Protein AF-A0A6L9AAJ4-F1 (afdb_monomer_lite)

InterPro domains:
  IPR005624 Corrinoid adenosyltransferase PduO/GlcC-like [PF03928] (27-86)
  IPR038084 Corrinoid adenosyltransferase PduO/GlcC-like superfamily [G3DSA:3.30.450.150] (18-86)
  IPR038084 Corrinoid adenosyltransferase PduO/GlcC-like superfamily [SSF143744] (25-86)

Secondary structure (DSSP, 8-state):
--HHHHHHHHHHHHHHHHHS-----PPPHHHHHHHHHHHHHHHHHTT---EEEEE-TTS-EEEEEE-TT--TTHHHHHHHHHHHH-

Structure (mmCIF, N/CA/C/O backbone):
data_AF-A0A6L9AAJ4-F1
#
_entry.id   AF-A0A6L9AAJ4-F1
#
loop_
_atom_site.group_PDB
_atom_site.id
_atom_site.type_symbol
_atom_site.label_atom_id
_atom_site.label_alt_id
_atom_site.label_comp_id
_atom_site.label_asym_id
_atom_site.label_entity_id
_atom_site.label_seq_id
_atom_site.pdbx_PDB_ins_code
_atom_site.Cartn_x
_atom_site.Cartn_y
_atom_site.Cartn_z
_atom_site.occupancy
_atom_site.B_iso_or_equiv
_atom_site.auth_seq_id
_atom_site.auth_comp_id
_atom_site.auth_asym_id
_atom_site.auth_atom_id
_atom_site.pdbx_PDB_model_num
ATOM 1 N N . MET A 1 1 ? 40.378 14.051 -41.512 1.00 53.28 1 MET A N 1
ATOM 2 C CA . MET A 1 1 ? 39.705 13.326 -40.415 1.00 53.28 1 MET A CA 1
ATOM 3 C C . MET A 1 1 ? 38.786 12.311 -41.058 1.00 53.28 1 MET A C 1
ATOM 5 O O . MET A 1 1 ? 37.985 12.690 -41.903 1.00 53.28 1 MET A O 1
ATOM 9 N N . SER A 1 2 ? 39.078 11.030 -40.841 1.00 54.47 2 SER A N 1
ATOM 10 C CA . SER A 1 2 ? 38.612 9.921 -41.680 1.00 54.47 2 SER A CA 1
ATOM 11 C C . SER A 1 2 ? 37.168 9.557 -41.340 1.00 54.47 2 SER A C 1
ATOM 13 O O . SER A 1 2 ? 36.834 9.444 -40.166 1.00 54.47 2 SER A O 1
ATOM 15 N N . ALA A 1 3 ? 36.328 9.321 -42.354 1.00 61.09 3 ALA A N 1
ATOM 16 C CA . ALA A 1 3 ? 34.918 8.926 -42.216 1.00 61.09 3 ALA A CA 1
ATOM 17 C C . ALA A 1 3 ? 34.691 7.700 -41.301 1.00 61.09 3 ALA A C 1
ATOM 19 O O . ALA A 1 3 ? 33.588 7.478 -40.810 1.00 61.09 3 ALA A O 1
ATOM 20 N N . ASN A 1 4 ? 35.753 6.932 -41.051 1.00 67.06 4 ASN A N 1
ATOM 21 C CA . ASN A 1 4 ? 35.759 5.771 -40.174 1.00 67.06 4 ASN A CA 1
ATOM 22 C C . ASN A 1 4 ? 35.604 6.126 -38.680 1.00 67.06 4 ASN A C 1
ATOM 24 O O . ASN A 1 4 ? 34.971 5.374 -37.949 1.00 67.06 4 ASN A O 1
ATOM 28 N N . GLU A 1 5 ? 36.131 7.272 -38.229 1.00 69.06 5 GLU A N 1
ATOM 29 C CA . GLU A 1 5 ? 35.971 7.723 -36.832 1.00 69.06 5 GLU A CA 1
ATOM 30 C C . GLU A 1 5 ? 34.526 8.152 -36.562 1.00 69.06 5 GLU A C 1
ATOM 32 O O . GLU A 1 5 ? 33.915 7.692 -35.605 1.00 69.06 5 GLU A O 1
ATOM 37 N N . ALA A 1 6 ? 33.927 8.910 -37.487 1.00 70.81 6 ALA A N 1
ATOM 38 C CA . ALA A 1 6 ? 32.528 9.328 -37.388 1.00 70.81 6 ALA A CA 1
ATOM 39 C C . ALA A 1 6 ? 31.545 8.138 -37.386 1.00 70.81 6 ALA A C 1
ATOM 41 O O . ALA A 1 6 ? 30.496 8.195 -36.746 1.00 70.81 6 ALA A O 1
ATOM 42 N N . SER A 1 7 ? 31.878 7.050 -38.091 1.00 79.19 7 SER A N 1
ATOM 43 C CA . SER A 1 7 ? 31.075 5.821 -38.083 1.00 79.19 7 SER A CA 1
ATOM 44 C C . SER A 1 7 ? 31.185 5.065 -36.760 1.00 79.19 7 SER A C 1
ATOM 46 O O . SER A 1 7 ? 30.187 4.522 -36.290 1.00 79.19 7 SER A O 1
ATOM 48 N N . LEU A 1 8 ? 32.379 5.024 -36.162 1.00 82.12 8 LEU A N 1
ATOM 49 C CA . LEU A 1 8 ? 32.601 4.379 -34.871 1.00 82.12 8 LEU A CA 1
ATOM 50 C C . LEU A 1 8 ? 31.884 5.139 -33.752 1.00 82.12 8 LEU A C 1
ATOM 52 O O . LEU A 1 8 ? 31.170 4.522 -32.966 1.00 82.12 8 LEU A O 1
ATOM 56 N N . ASP A 1 9 ? 32.002 6.466 -33.730 1.00 85.38 9 ASP A N 1
ATOM 57 C CA . ASP A 1 9 ? 31.317 7.315 -32.753 1.00 85.38 9 ASP A CA 1
ATOM 58 C C . ASP A 1 9 ? 29.793 7.159 -32.843 1.00 85.38 9 ASP A C 1
ATOM 60 O O . ASP A 1 9 ? 29.114 7.060 -31.822 1.00 85.38 9 ASP A O 1
ATOM 64 N N . ASN A 1 10 ? 29.240 7.051 -34.056 1.00 85.56 10 ASN A N 1
ATOM 65 C CA . ASN A 1 10 ? 27.813 6.785 -34.243 1.00 85.56 10 ASN A CA 1
ATOM 66 C C . ASN A 1 10 ? 27.387 5.418 -33.694 1.00 85.56 10 ASN A C 1
ATOM 68 O O . ASN A 1 10 ? 26.349 5.333 -33.045 1.00 85.56 10 ASN A O 1
ATOM 72 N N . TRP A 1 11 ? 28.171 4.360 -33.914 1.00 84.88 11 TRP A N 1
ATOM 73 C CA . TRP A 1 11 ? 27.862 3.031 -33.373 1.00 84.88 11 TRP A CA 1
ATOM 74 C C . TRP A 1 11 ? 27.983 2.972 -31.852 1.00 84.88 11 TRP A C 1
ATOM 76 O O . TRP A 1 11 ? 27.164 2.327 -31.201 1.00 84.88 11 TRP A O 1
ATOM 86 N N . ILE A 1 12 ? 28.963 3.673 -31.277 1.00 85.00 12 ILE A N 1
ATOM 87 C CA . ILE A 1 12 ? 29.103 3.810 -29.825 1.00 85.00 12 ILE A CA 1
ATOM 88 C C . ILE A 1 12 ? 27.881 4.537 -29.253 1.00 85.00 12 ILE A C 1
ATOM 90 O O . ILE A 1 12 ? 27.281 4.059 -28.293 1.00 85.00 12 ILE A O 1
ATOM 94 N N . ASN A 1 13 ? 27.464 5.646 -29.864 1.00 85.12 13 ASN A N 1
ATOM 95 C CA . ASN A 1 13 ? 26.306 6.413 -29.405 1.00 85.12 13 ASN A CA 1
ATOM 96 C C . ASN A 1 13 ? 24.986 5.635 -29.543 1.00 85.12 13 ASN A C 1
ATOM 98 O O . ASN A 1 13 ? 24.162 5.686 -28.634 1.00 85.12 13 ASN A O 1
ATOM 102 N N . GLU A 1 14 ? 24.798 4.870 -30.620 1.00 83.81 14 GLU A N 1
ATOM 103 C CA . GLU A 1 14 ? 23.659 3.951 -30.790 1.00 83.81 14 GLU A CA 1
ATOM 104 C C . GLU A 1 14 ? 23.646 2.841 -29.728 1.00 83.81 14 GLU A C 1
ATOM 106 O O . GLU A 1 14 ? 22.610 2.564 -29.121 1.00 83.81 14 GLU A O 1
ATOM 111 N N . ALA A 1 15 ? 24.799 2.229 -29.444 1.00 81.25 15 ALA A N 1
ATOM 112 C CA . ALA A 1 15 ? 24.918 1.208 -28.405 1.00 81.25 15 ALA A CA 1
ATOM 113 C C . ALA A 1 15 ? 24.629 1.778 -27.004 1.00 81.25 15 ALA A C 1
ATOM 115 O O . ALA A 1 15 ? 23.962 1.139 -26.195 1.00 81.25 15 ALA A O 1
ATOM 116 N N . ILE A 1 16 ? 25.074 3.005 -26.720 1.00 78.31 16 ILE A N 1
ATOM 117 C CA . ILE A 1 16 ? 24.760 3.705 -25.468 1.00 78.31 16 ILE A CA 1
ATOM 118 C C . ILE A 1 16 ? 23.266 4.040 -25.392 1.00 78.31 16 ILE A C 1
ATOM 120 O O . ILE A 1 16 ? 22.653 3.823 -24.352 1.00 78.31 16 ILE A O 1
ATOM 124 N N . ALA A 1 17 ? 22.662 4.530 -26.477 1.00 74.19 17 ALA A N 1
ATOM 125 C CA . ALA A 1 17 ? 21.239 4.868 -26.516 1.00 74.19 17 ALA A CA 1
ATOM 126 C C . ALA A 1 17 ? 20.340 3.636 -26.332 1.00 74.19 17 ALA A C 1
ATOM 128 O O . ALA A 1 17 ? 19.314 3.717 -25.663 1.00 74.19 17 ALA A O 1
ATOM 129 N N . THR A 1 18 ? 20.747 2.488 -26.875 1.00 70.75 18 THR A N 1
ATOM 130 C CA . THR A 1 18 ? 20.036 1.208 -26.714 1.00 70.75 18 THR A CA 1
ATOM 131 C C . THR A 1 18 ? 20.259 0.557 -25.347 1.00 70.75 18 THR A C 1
ATOM 133 O O . THR A 1 18 ? 19.427 -0.241 -24.922 1.00 70.75 18 THR A O 1
ATOM 136 N N . GLN A 1 19 ? 21.343 0.898 -24.640 1.00 66.81 19 GLN A N 1
ATOM 137 C CA . GLN A 1 19 ? 21.616 0.429 -23.276 1.00 66.81 19 GLN A CA 1
ATOM 138 C C . GLN A 1 19 ? 21.250 1.423 -22.176 1.00 66.81 19 GLN A C 1
ATOM 140 O O . GLN A 1 19 ? 21.396 1.094 -20.994 1.00 66.81 19 GLN A O 1
ATOM 145 N N . LEU A 1 20 ? 20.771 2.622 -22.521 1.00 61.75 20 LEU A N 1
ATOM 146 C CA . LEU A 1 20 ? 20.269 3.542 -21.515 1.00 61.75 20 LEU A CA 1
ATOM 147 C C . LEU A 1 20 ? 19.101 2.841 -20.811 1.00 61.75 20 LEU A C 1
ATOM 149 O O . LEU A 1 20 ? 18.176 2.394 -21.496 1.00 61.75 20 LEU A O 1
ATOM 153 N N . PRO A 1 21 ? 19.131 2.701 -19.473 1.00 57.81 21 PRO A N 1
ATOM 154 C CA . PRO A 1 21 ? 18.011 2.122 -18.757 1.00 57.81 21 PRO A CA 1
ATOM 155 C C . PRO A 1 21 ? 16.765 2.888 -19.179 1.00 57.81 21 PRO A C 1
ATOM 157 O O . PRO A 1 21 ? 16.795 4.124 -19.170 1.00 57.81 21 PRO A O 1
ATOM 160 N N . GLU A 1 22 ? 15.695 2.180 -19.557 1.00 59.94 22 GLU A N 1
ATOM 161 C CA . GLU A 1 22 ? 14.381 2.811 -19.667 1.00 59.94 22 GLU A CA 1
ATOM 162 C C . GLU A 1 22 ? 14.231 3.716 -18.451 1.00 59.94 22 GLU A C 1
ATOM 164 O O . GLU A 1 22 ? 14.505 3.271 -17.331 1.00 59.94 22 GLU A O 1
ATOM 169 N N . LEU A 1 23 ? 13.916 4.993 -18.676 1.00 55.88 23 LEU A N 1
ATOM 170 C CA . LEU A 1 23 ? 13.779 5.967 -17.606 1.00 55.88 23 LEU A CA 1
ATOM 171 C C . LEU A 1 23 ? 12.619 5.498 -16.721 1.00 55.88 23 LEU A C 1
ATOM 173 O O . LEU A 1 23 ? 11.461 5.845 -16.947 1.00 55.88 23 LEU A O 1
ATOM 177 N N . ARG A 1 24 ? 12.917 4.626 -15.756 1.00 61.59 24 ARG A N 1
ATOM 178 C CA . ARG A 1 24 ? 11.937 4.071 -14.838 1.00 61.59 24 ARG A CA 1
ATOM 179 C C . ARG A 1 24 ? 11.534 5.231 -13.961 1.00 61.59 24 ARG A C 1
ATOM 181 O O . ARG A 1 24 ? 12.272 5.614 -13.057 1.00 61.59 24 ARG A O 1
ATOM 188 N N . MET A 1 25 ? 10.391 5.822 -14.287 1.00 66.69 25 MET A N 1
ATOM 189 C CA . MET A 1 25 ? 9.783 6.861 -13.478 1.00 66.69 25 MET A CA 1
ATOM 190 C C . MET A 1 25 ? 9.478 6.253 -12.110 1.00 66.69 25 MET A C 1
ATOM 192 O O . MET A 1 25 ? 8.490 5.547 -11.929 1.00 66.69 25 MET A O 1
ATOM 196 N N . SER A 1 26 ? 10.386 6.460 -11.161 1.00 74.38 26 SER A N 1
ATOM 197 C CA . SER A 1 26 ? 10.203 6.080 -9.769 1.00 74.38 26 SER A CA 1
ATOM 198 C C . SER A 1 26 ? 9.712 7.293 -9.002 1.00 74.38 26 SER A C 1
ATOM 200 O O . SER A 1 26 ? 10.301 8.368 -9.124 1.00 74.38 26 SER A O 1
ATOM 202 N N . LEU A 1 27 ? 8.685 7.112 -8.175 1.00 84.06 27 LEU A N 1
ATOM 203 C CA . LEU A 1 27 ? 8.295 8.138 -7.217 1.00 84.06 27 LEU A CA 1
ATOM 204 C C . LEU A 1 27 ? 9.475 8.424 -6.272 1.00 84.06 27 LEU A C 1
ATOM 206 O O . LEU A 1 27 ? 10.108 7.486 -5.768 1.00 84.06 27 LEU A O 1
ATOM 210 N N . SER A 1 28 ? 9.774 9.701 -6.029 1.00 90.56 28 SER A N 1
ATOM 211 C CA . SER A 1 28 ? 10.756 10.073 -5.010 1.00 90.56 28 SER A CA 1
ATOM 212 C C . SER A 1 28 ? 10.227 9.742 -3.606 1.00 90.56 28 SER A C 1
ATOM 214 O O . SER A 1 28 ? 9.035 9.472 -3.413 1.00 90.56 28 SER A O 1
ATOM 216 N N . LEU A 1 29 ? 11.108 9.738 -2.602 1.00 89.81 29 LEU A N 1
ATOM 217 C CA . LEU A 1 29 ? 10.676 9.552 -1.213 1.00 89.81 29 LEU A CA 1
ATOM 218 C C . LEU A 1 29 ? 9.780 10.714 -0.755 1.00 89.81 29 LEU A C 1
ATOM 220 O O . LEU A 1 29 ? 8.752 10.473 -0.133 1.00 89.81 29 LEU A O 1
ATOM 224 N N . GLU A 1 30 ? 10.125 11.944 -1.134 1.00 93.88 30 GLU A N 1
ATOM 225 C CA . GLU A 1 30 ? 9.366 13.159 -0.812 1.00 93.88 30 GLU A CA 1
ATOM 226 C C . GLU A 1 30 ? 7.953 13.114 -1.412 1.00 93.88 30 GLU A C 1
ATOM 228 O O . GLU A 1 30 ? 6.967 13.363 -0.715 1.00 93.88 30 GLU A O 1
ATOM 233 N N . ASP A 1 31 ? 7.829 12.692 -2.675 1.00 94.12 31 ASP A N 1
ATOM 234 C CA . ASP A 1 31 ? 6.527 12.487 -3.319 1.00 94.12 31 ASP A CA 1
ATOM 235 C C . ASP A 1 31 ? 5.725 11.371 -2.633 1.00 94.12 31 ASP A C 1
ATOM 237 O O . ASP A 1 31 ? 4.505 11.470 -2.486 1.00 94.12 31 ASP A O 1
ATOM 241 N N . SER A 1 32 ? 6.405 10.310 -2.181 1.00 93.94 32 SER A N 1
ATOM 242 C CA . SER A 1 32 ? 5.775 9.195 -1.461 1.00 93.94 32 SER A CA 1
ATOM 243 C C . SER A 1 32 ? 5.225 9.645 -0.106 1.00 93.94 32 SER A C 1
ATOM 245 O O . SER A 1 32 ? 4.113 9.267 0.268 1.00 93.94 32 SER A O 1
ATOM 247 N N . GLU A 1 33 ? 5.968 10.483 0.616 1.00 94.69 33 GLU A N 1
ATOM 248 C CA . GLU A 1 33 ? 5.540 11.087 1.878 1.00 94.69 33 GLU A CA 1
ATOM 249 C C . GLU A 1 33 ? 4.364 12.047 1.682 1.00 94.69 33 GLU A C 1
ATOM 251 O O . GLU A 1 33 ? 3.397 12.000 2.450 1.00 94.69 33 GLU A O 1
ATOM 256 N N . LEU A 1 34 ? 4.405 12.881 0.637 1.00 96.31 34 LEU A N 1
ATOM 257 C CA . LEU A 1 34 ? 3.307 13.784 0.297 1.00 96.31 34 LEU A CA 1
ATOM 258 C C . LEU A 1 34 ? 2.034 12.999 -0.037 1.00 96.31 34 LEU A C 1
ATOM 260 O O . LEU A 1 34 ? 0.966 13.302 0.500 1.00 96.31 34 LEU A O 1
ATOM 264 N N . LEU A 1 35 ? 2.145 11.950 -0.855 1.00 95.94 35 LEU A N 1
ATOM 265 C CA . LEU A 1 35 ? 1.034 11.052 -1.162 1.00 95.94 35 LEU A CA 1
ATOM 266 C C . LEU A 1 35 ? 0.482 10.397 0.110 1.00 95.94 35 LEU A C 1
ATOM 268 O O . LEU A 1 35 ? -0.729 10.393 0.330 1.00 95.94 35 LEU A O 1
ATOM 272 N N . ALA A 1 36 ? 1.354 9.887 0.979 1.00 95.44 36 ALA A N 1
ATOM 273 C CA . ALA A 1 36 ? 0.949 9.263 2.231 1.00 95.44 36 ALA A CA 1
ATOM 274 C C . ALA A 1 36 ? 0.212 10.236 3.163 1.00 95.44 36 ALA A C 1
ATOM 276 O O . ALA A 1 36 ? -0.773 9.856 3.805 1.00 95.44 36 ALA A O 1
ATOM 277 N N . LYS A 1 37 ? 0.656 11.496 3.220 1.00 97.12 37 LYS A N 1
ATOM 278 C CA . LYS A 1 37 ? -0.020 12.561 3.966 1.00 97.12 37 LYS A CA 1
ATOM 279 C C . LYS A 1 37 ? -1.427 12.813 3.420 1.00 97.12 37 LYS A C 1
ATOM 281 O O . LYS A 1 37 ? -2.375 12.778 4.199 1.00 97.12 37 LYS A O 1
ATOM 286 N N . LEU A 1 38 ? -1.573 12.982 2.105 1.00 98.06 38 LEU A N 1
ATOM 287 C CA . LEU A 1 38 ? -2.876 13.198 1.458 1.00 98.06 38 LEU A CA 1
ATOM 288 C C . LEU A 1 38 ? -3.835 12.024 1.694 1.00 98.06 38 LEU A C 1
ATOM 290 O O . LEU A 1 38 ? -5.001 12.216 2.036 1.00 98.06 38 LEU A O 1
ATOM 294 N N . VAL A 1 39 ? -3.335 10.792 1.574 1.00 97.62 39 VAL A N 1
ATOM 295 C CA . VAL A 1 39 ? -4.113 9.576 1.844 1.00 97.62 39 VAL A CA 1
ATOM 296 C C . VAL A 1 39 ? -4.581 9.533 3.301 1.00 97.62 39 VAL A C 1
ATOM 298 O O . VAL A 1 39 ? -5.735 9.195 3.563 1.00 97.62 39 VAL A O 1
ATOM 301 N N . ARG A 1 40 ? -3.722 9.911 4.256 1.00 97.56 40 ARG A N 1
ATOM 302 C CA . ARG A 1 40 ? -4.088 9.985 5.677 1.00 97.56 40 ARG A CA 1
ATOM 303 C C . ARG A 1 40 ? -5.176 11.026 5.931 1.00 97.56 40 ARG A C 1
ATOM 305 O O . ARG A 1 40 ? -6.140 10.717 6.624 1.00 97.56 40 ARG A O 1
ATOM 312 N N . GLU A 1 41 ? -5.048 12.222 5.366 1.00 98.19 41 GLU A N 1
ATOM 313 C CA . GLU A 1 41 ? -6.042 13.297 5.499 1.00 98.19 41 GLU A CA 1
ATOM 314 C C . GLU A 1 41 ? -7.408 12.877 4.924 1.00 98.19 41 GLU A C 1
ATOM 316 O O . GLU A 1 41 ? -8.458 13.102 5.538 1.00 98.19 41 GLU A O 1
ATOM 321 N N . MET A 1 42 ? -7.409 12.181 3.785 1.00 98.19 42 MET A N 1
ATOM 322 C CA . MET A 1 42 ? -8.632 11.644 3.183 1.00 98.19 42 MET A CA 1
ATOM 323 C C . MET A 1 42 ? -9.258 10.521 4.030 1.00 98.19 42 MET A C 1
ATOM 325 O O . MET A 1 42 ? -10.472 10.478 4.231 1.00 98.19 42 MET A O 1
ATOM 329 N N . ALA A 1 43 ? -8.446 9.613 4.568 1.00 97.56 43 ALA A N 1
ATOM 330 C CA . ALA A 1 43 ? -8.929 8.536 5.430 1.00 97.56 43 ALA A CA 1
ATOM 331 C C . ALA A 1 43 ? -9.540 9.079 6.734 1.00 97.56 43 ALA A C 1
ATOM 333 O O . ALA A 1 43 ? -10.616 8.646 7.151 1.00 97.56 43 ALA A O 1
ATOM 334 N N . GLN A 1 44 ? -8.900 10.092 7.330 1.00 96.94 44 GLN A N 1
ATOM 335 C CA . GLN A 1 44 ? -9.395 10.790 8.518 1.00 96.94 44 GLN A CA 1
ATOM 336 C C . GLN A 1 44 ? -10.732 11.488 8.263 1.00 96.94 44 GLN A C 1
ATOM 338 O O . GLN A 1 44 ? -11.669 11.312 9.037 1.00 96.94 44 GLN A O 1
ATOM 343 N N . SER A 1 45 ? -10.855 12.232 7.163 1.00 97.94 45 SER A N 1
ATOM 344 C CA . SER A 1 45 ? -12.117 12.897 6.799 1.00 97.94 45 SER A CA 1
ATOM 345 C C . SER A 1 45 ? -13.232 11.917 6.420 1.00 97.94 45 SER A C 1
ATOM 347 O O . SER A 1 45 ? -14.405 12.243 6.579 1.00 97.94 45 SER A O 1
ATOM 349 N N . SER A 1 46 ? -12.881 10.699 6.002 1.00 97.38 46 SER A N 1
ATOM 350 C CA . SER A 1 46 ? -13.833 9.603 5.774 1.00 97.38 46 SER A CA 1
ATOM 351 C C . SER A 1 46 ? -14.157 8.799 7.040 1.00 97.38 46 SER A C 1
ATOM 353 O O . SER A 1 46 ? -14.999 7.907 6.991 1.00 97.38 46 SER A O 1
ATOM 355 N N . ASN A 1 47 ? -13.498 9.094 8.167 1.00 96.62 47 ASN A N 1
ATOM 356 C CA . ASN A 1 47 ? -13.596 8.355 9.426 1.00 96.62 47 ASN A CA 1
ATOM 357 C C . ASN A 1 47 ? -13.309 6.844 9.280 1.00 96.62 47 ASN A C 1
ATOM 359 O O . ASN A 1 47 ? -14.017 6.003 9.838 1.00 96.62 47 ASN A O 1
ATOM 363 N N . VAL A 1 48 ? -12.273 6.489 8.512 1.00 96.81 48 VAL A N 1
ATOM 364 C CA . VAL A 1 48 ? -11.829 5.099 8.313 1.00 96.81 48 VAL A CA 1
ATOM 365 C C . VAL A 1 48 ? -10.338 4.976 8.623 1.00 96.81 48 VAL A C 1
ATOM 367 O O . VAL A 1 48 ? -9.519 5.688 8.047 1.00 96.81 48 VAL A O 1
ATOM 370 N N . SER A 1 49 ? -9.964 4.030 9.489 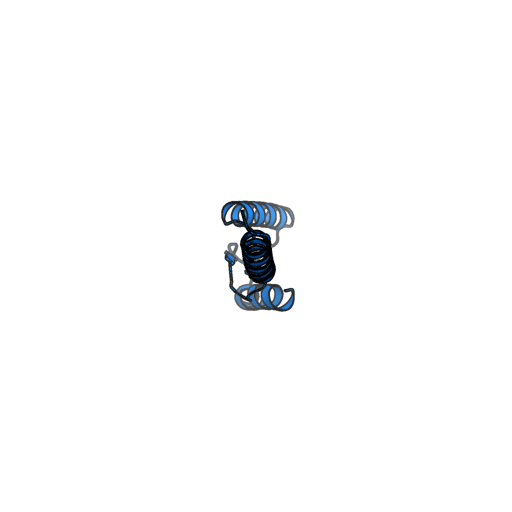1.00 97.50 49 SER A N 1
ATOM 371 C CA . SER A 1 49 ? -8.559 3.676 9.725 1.00 97.50 49 SER A CA 1
ATOM 372 C C . SER A 1 49 ? -8.059 2.688 8.674 1.00 97.50 49 SER A C 1
ATOM 374 O O . SER A 1 49 ? -8.642 1.619 8.481 1.00 97.50 49 SER A O 1
ATOM 376 N N . ILE A 1 50 ? -6.949 3.023 8.016 1.00 97.62 50 ILE A N 1
ATOM 377 C CA . ILE A 1 50 ? -6.400 2.250 6.897 1.00 97.62 50 ILE A CA 1
ATOM 378 C C . ILE A 1 50 ? -4.945 1.835 7.122 1.00 97.62 50 ILE A C 1
ATOM 380 O O . ILE A 1 50 ? -4.223 2.409 7.940 1.00 97.62 50 ILE A O 1
ATOM 384 N N . VAL A 1 51 ? -4.515 0.864 6.318 1.00 98.12 51 VAL A N 1
ATOM 385 C CA . VAL A 1 51 ? -3.106 0.579 6.044 1.00 98.12 51 VAL A CA 1
ATOM 386 C C . VAL A 1 51 ? -2.827 0.992 4.605 1.00 98.12 51 VAL A C 1
ATOM 388 O O . VAL A 1 51 ? -3.579 0.629 3.700 1.00 98.12 51 VAL A O 1
ATOM 391 N N . PHE A 1 52 ? -1.755 1.746 4.399 1.00 97.69 52 PHE A N 1
ATOM 392 C CA . PHE A 1 52 ? -1.306 2.202 3.092 1.00 97.69 52 PHE A CA 1
ATOM 393 C C . PHE A 1 52 ? 0.008 1.520 2.714 1.00 97.69 52 PHE A C 1
ATOM 395 O O . PHE A 1 52 ? 0.895 1.345 3.551 1.00 97.69 52 PHE A O 1
ATOM 402 N N . SER A 1 53 ? 0.128 1.158 1.440 1.00 96.75 53 SER A N 1
ATOM 403 C CA . SER A 1 53 ? 1.272 0.451 0.875 1.00 96.75 53 SER A CA 1
ATOM 404 C C . SER A 1 53 ? 1.544 0.984 -0.525 1.00 96.75 53 SER A C 1
ATOM 406 O O . SER A 1 53 ? 0.620 1.059 -1.333 1.00 96.75 53 SER A O 1
ATOM 408 N N . LEU A 1 54 ? 2.798 1.325 -0.811 1.00 95.12 54 LEU A N 1
ATOM 409 C CA . LEU A 1 54 ? 3.257 1.782 -2.119 1.00 95.12 54 LEU A CA 1
ATOM 410 C C . LEU A 1 54 ? 4.376 0.863 -2.601 1.00 95.12 54 LEU A C 1
ATOM 412 O O . LEU A 1 54 ? 5.427 0.784 -1.965 1.00 95.12 54 LEU A O 1
ATOM 416 N N . VAL A 1 55 ? 4.151 0.214 -3.738 1.00 92.81 55 VAL A N 1
ATOM 417 C CA . VAL A 1 55 ? 5.075 -0.736 -4.361 1.00 92.81 55 VAL A CA 1
ATOM 418 C C . VAL A 1 55 ? 5.527 -0.175 -5.710 1.00 92.81 55 VAL A C 1
ATOM 420 O O . VAL A 1 55 ? 4.743 0.480 -6.394 1.00 92.81 55 VAL A O 1
ATOM 423 N N . ASP A 1 56 ? 6.793 -0.374 -6.074 1.00 88.94 56 ASP A N 1
ATOM 424 C CA . ASP A 1 56 ? 7.299 -0.003 -7.399 1.00 88.94 56 ASP A CA 1
ATOM 425 C C . ASP A 1 56 ? 7.070 -1.102 -8.450 1.00 88.94 56 ASP A C 1
ATOM 427 O O . ASP A 1 56 ? 6.709 -2.234 -8.138 1.00 88.94 56 ASP A O 1
ATOM 431 N N . ALA A 1 57 ? 7.336 -0.785 -9.720 1.00 85.69 57 ALA A N 1
ATOM 432 C CA . ALA A 1 57 ? 7.220 -1.736 -10.830 1.00 85.69 57 ALA A CA 1
ATOM 433 C C . ALA A 1 57 ? 8.172 -2.949 -10.727 1.00 85.69 57 ALA A C 1
ATOM 435 O O . ALA A 1 57 ? 8.049 -3.899 -11.494 1.00 85.69 57 ALA A O 1
ATOM 436 N N . CYS A 1 58 ? 9.140 -2.936 -9.804 1.00 84.12 58 CYS A N 1
ATOM 437 C CA . CYS A 1 58 ? 10.005 -4.081 -9.517 1.00 84.12 58 CYS A CA 1
ATOM 438 C C . CYS A 1 58 ? 9.436 -4.969 -8.395 1.00 84.12 58 CYS A C 1
ATOM 440 O O . CYS A 1 58 ? 10.088 -5.930 -7.985 1.00 84.12 58 CYS A O 1
ATOM 442 N N . GLY A 1 59 ? 8.245 -4.653 -7.878 1.00 83.88 59 GLY A N 1
ATOM 443 C CA . GLY A 1 59 ? 7.612 -5.361 -6.774 1.00 83.88 59 GLY A CA 1
ATOM 444 C C . GLY A 1 59 ? 8.202 -5.023 -5.403 1.00 83.88 59 GLY A C 1
ATOM 445 O O . GLY A 1 59 ? 7.939 -5.749 -4.444 1.00 83.88 59 GLY A O 1
ATOM 446 N N . GLN A 1 60 ? 8.996 -3.954 -5.275 1.00 89.56 60 GLN A N 1
ATOM 447 C CA . GLN A 1 60 ? 9.574 -3.543 -3.996 1.00 89.56 60 GLN A CA 1
ATOM 448 C C . GLN A 1 60 ? 8.652 -2.581 -3.253 1.00 89.56 60 GLN A C 1
ATOM 450 O O . GLN A 1 60 ? 8.167 -1.602 -3.815 1.00 89.56 60 GLN A O 1
ATOM 455 N N . GLN A 1 61 ? 8.467 -2.814 -1.953 1.00 91.56 61 GLN A N 1
ATOM 456 C CA . GLN A 1 61 ? 7.790 -1.863 -1.077 1.00 91.56 61 GLN A CA 1
ATOM 457 C C . GLN A 1 61 ? 8.642 -0.596 -0.928 1.00 91.56 6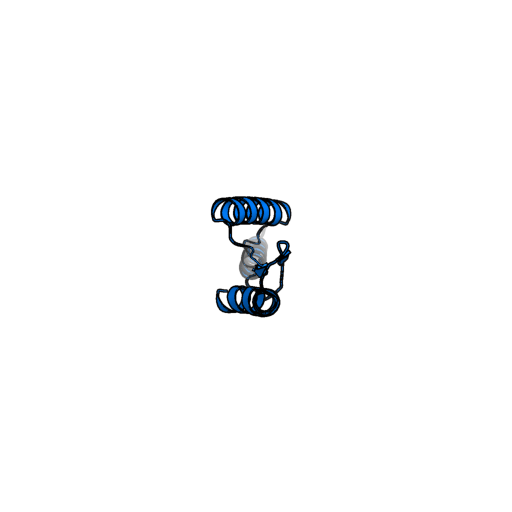1 GLN A C 1
ATOM 459 O O . GLN A 1 61 ? 9.736 -0.635 -0.367 1.00 91.56 61 GLN A O 1
ATOM 464 N N . ARG A 1 62 ? 8.117 0.535 -1.394 1.00 92.19 62 ARG A N 1
ATOM 465 C CA . ARG A 1 62 ? 8.755 1.856 -1.325 1.00 92.19 62 ARG A CA 1
ATOM 466 C C . ARG A 1 62 ? 8.284 2.673 -0.135 1.00 92.19 62 ARG A C 1
ATOM 468 O O . ARG A 1 62 ? 9.072 3.415 0.439 1.00 92.19 62 ARG A O 1
ATOM 475 N N . PHE A 1 63 ? 7.012 2.540 0.237 1.00 94.56 63 PHE A N 1
ATOM 476 C CA . PHE A 1 63 ? 6.434 3.280 1.354 1.00 94.56 63 PHE A CA 1
ATOM 477 C C . PHE A 1 63 ? 5.327 2.480 2.037 1.00 94.56 63 PHE A C 1
ATOM 479 O O . PHE A 1 63 ? 4.588 1.738 1.389 1.00 94.56 63 PHE A O 1
ATOM 486 N N . PHE A 1 64 ? 5.193 2.640 3.351 1.00 95.38 64 PHE A N 1
ATOM 487 C CA . PHE A 1 64 ? 4.180 1.952 4.142 1.00 95.38 64 PHE A CA 1
ATOM 488 C C . PHE A 1 64 ? 3.814 2.759 5.387 1.00 95.38 64 PHE A C 1
ATOM 490 O O . PHE A 1 64 ? 4.694 3.273 6.076 1.00 95.38 64 PHE A O 1
ATOM 497 N N . PHE A 1 65 ? 2.524 2.812 5.721 1.00 96.94 65 PHE A N 1
ATOM 498 C CA . PHE A 1 65 ? 2.089 3.220 7.055 1.00 96.94 65 PHE A CA 1
ATOM 499 C C . PHE A 1 65 ? 0.786 2.534 7.460 1.00 96.94 65 PHE A C 1
ATOM 501 O O . PHE A 1 65 ? -0.010 2.113 6.622 1.00 96.94 65 PHE A O 1
ATOM 508 N N . SER A 1 66 ? 0.543 2.491 8.766 1.00 97.50 66 SER A N 1
ATOM 509 C CA . SER A 1 66 ? -0.733 2.090 9.350 1.00 97.50 66 SER A CA 1
ATOM 510 C C . SER A 1 66 ? -1.260 3.213 10.223 1.00 97.50 66 SER A C 1
ATOM 512 O O . SER A 1 66 ? -0.491 3.846 10.943 1.00 97.50 66 SER A O 1
ATOM 514 N N . MET A 1 67 ? -2.562 3.463 10.159 1.00 97.62 67 MET A N 1
ATOM 515 C CA . MET A 1 67 ? -3.238 4.299 11.146 1.00 97.62 67 MET A CA 1
ATOM 516 C C . MET A 1 67 ? -3.539 3.494 12.407 1.00 97.62 67 MET A C 1
ATOM 518 O O . MET A 1 67 ? -3.672 2.266 12.360 1.00 97.62 67 MET A O 1
ATOM 522 N N . ASP A 1 68 ? -3.707 4.202 13.518 1.00 94.69 68 ASP A N 1
ATOM 523 C CA . ASP A 1 68 ? -4.214 3.604 14.745 1.00 94.69 68 ASP A CA 1
ATOM 524 C C . ASP A 1 68 ? -5.609 3.017 14.501 1.00 94.69 68 ASP A C 1
ATOM 526 O O . ASP A 1 68 ? -6.439 3.590 13.784 1.00 94.69 68 ASP A O 1
ATOM 530 N N . ASN A 1 69 ? -5.872 1.855 15.098 1.00 95.69 69 ASN A N 1
ATOM 531 C CA . ASN A 1 69 ? -7.124 1.102 14.959 1.00 95.69 69 ASN A CA 1
ATOM 532 C C . ASN A 1 69 ? -7.422 0.575 13.542 1.00 95.69 69 ASN A C 1
ATOM 534 O O . ASN A 1 69 ? -8.547 0.151 13.275 1.00 95.69 69 ASN A O 1
ATOM 538 N N . ALA A 1 70 ? -6.450 0.576 12.623 1.00 96.44 70 ALA A N 1
ATOM 539 C CA . ALA A 1 70 ? -6.615 -0.143 11.365 1.00 96.44 70 ALA A CA 1
ATOM 540 C C . ALA A 1 70 ? -6.826 -1.642 11.642 1.00 96.44 70 ALA A C 1
ATOM 542 O O . ALA A 1 70 ? -6.202 -2.225 12.530 1.00 96.44 70 ALA A O 1
ATOM 543 N N . LEU A 1 71 ? -7.726 -2.277 10.885 1.00 96.81 71 LEU A N 1
ATOM 544 C CA . LEU A 1 71 ? -7.987 -3.707 11.045 1.00 96.81 71 LEU A CA 1
ATOM 545 C C . LEU A 1 71 ? -6.709 -4.513 10.787 1.00 96.81 71 LEU A C 1
ATOM 547 O O . LEU A 1 71 ? -6.027 -4.289 9.788 1.00 96.81 71 LEU A O 1
ATOM 551 N N . LEU A 1 72 ? -6.432 -5.511 11.632 1.00 96.31 72 LEU A N 1
ATOM 552 C CA . LEU A 1 72 ? -5.206 -6.315 11.545 1.00 96.31 72 LEU A CA 1
ATOM 553 C C . LEU A 1 72 ? -5.021 -6.964 10.160 1.00 96.31 72 LEU A C 1
ATOM 555 O O . LEU A 1 72 ? -3.916 -6.994 9.628 1.00 96.31 72 LEU A O 1
ATOM 559 N N . VAL A 1 73 ? -6.117 -7.410 9.535 1.00 97.4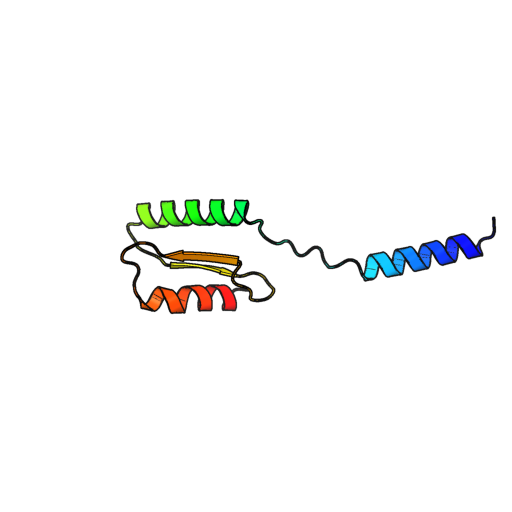4 73 VAL A N 1
ATOM 560 C CA . VAL A 1 73 ? -6.107 -8.005 8.186 1.00 97.44 73 VAL A CA 1
ATOM 561 C C . VAL A 1 73 ? -5.597 -7.037 7.107 1.00 97.44 73 VAL A C 1
ATOM 563 O O . VAL A 1 73 ? -5.011 -7.461 6.110 1.00 97.44 73 VAL A O 1
ATOM 566 N N . SER A 1 74 ? -5.755 -5.726 7.308 1.00 97.50 74 SER A N 1
ATOM 567 C CA . SER A 1 74 ? -5.309 -4.702 6.360 1.00 97.50 74 SER A CA 1
ATOM 568 C C . SER A 1 74 ?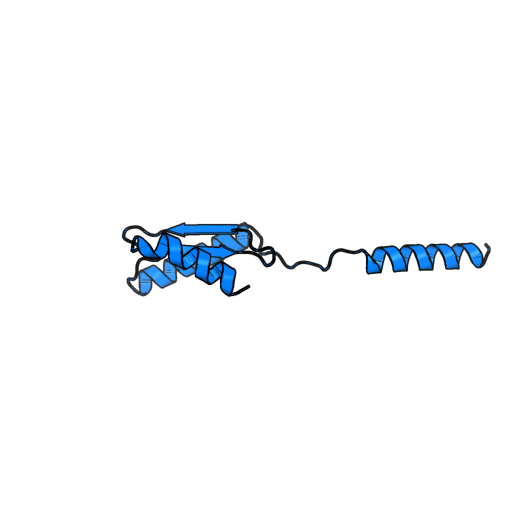 -3.787 -4.658 6.218 1.00 97.50 74 SER A C 1
ATOM 570 O O . SER A 1 74 ? -3.301 -4.291 5.151 1.00 97.50 74 SER A O 1
ATOM 572 N N . HIS A 1 75 ? -3.031 -5.101 7.229 1.00 96.50 75 HIS A N 1
ATOM 573 C CA . HIS A 1 75 ? -1.569 -5.209 7.150 1.00 96.50 75 HIS A CA 1
ATOM 574 C C . HIS A 1 75 ? -1.108 -6.251 6.129 1.00 96.50 75 HIS A C 1
ATOM 576 O O . HIS A 1 75 ? -0.032 -6.113 5.555 1.00 96.50 75 HIS A O 1
ATOM 582 N N . THR A 1 76 ? -1.926 -7.273 5.877 1.00 96.44 76 THR A N 1
ATOM 583 C CA . THR A 1 76 ? -1.661 -8.286 4.851 1.00 96.44 76 THR A CA 1
ATOM 584 C C . THR A 1 76 ? -2.228 -7.858 3.500 1.00 96.44 76 THR A C 1
ATOM 586 O O . THR A 1 76 ? -1.553 -7.970 2.479 1.00 96.44 76 THR A O 1
ATOM 589 N N . LEU A 1 77 ? -3.455 -7.329 3.487 1.00 97.62 77 LEU A N 1
ATOM 590 C CA . LEU A 1 77 ? -4.156 -7.015 2.242 1.00 97.62 77 LEU A CA 1
ATOM 591 C C . LEU A 1 77 ? -3.593 -5.791 1.515 1.00 97.62 77 LEU A C 1
ATOM 593 O O . LEU A 1 77 ? -3.595 -5.781 0.288 1.00 97.62 77 LEU A O 1
ATOM 597 N N . ALA A 1 78 ? -3.140 -4.752 2.224 1.00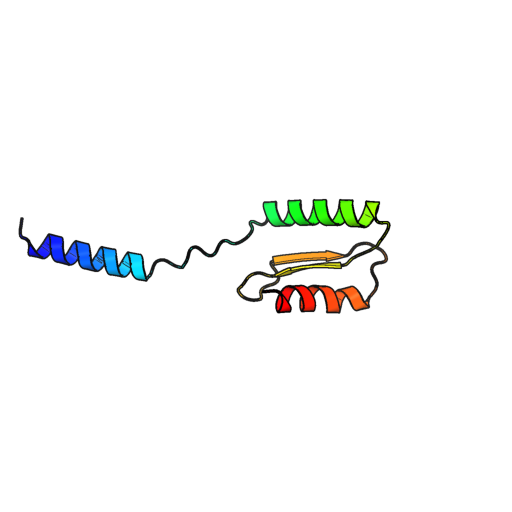 97.19 78 ALA A N 1
ATOM 598 C CA . ALA A 1 78 ? -2.648 -3.538 1.570 1.00 97.19 78 ALA A CA 1
ATOM 599 C C . ALA A 1 78 ? -1.384 -3.795 0.719 1.00 97.19 78 ALA A C 1
ATOM 601 O O . ALA A 1 78 ? -1.410 -3.432 -0.459 1.00 97.19 78 ALA A O 1
ATOM 602 N N . PRO A 1 79 ? -0.338 -4.486 1.222 1.00 94.75 79 PRO A N 1
ATOM 603 C CA . PRO A 1 79 ? 0.810 -4.865 0.395 1.00 94.75 79 PRO A CA 1
ATOM 604 C C . PRO A 1 79 ? 0.448 -5.784 -0.771 1.00 94.75 79 PRO A C 1
ATOM 606 O O . PRO A 1 79 ? 0.925 -5.572 -1.880 1.00 94.75 79 PRO A O 1
ATOM 609 N N . GLN A 1 80 ? -0.432 -6.767 -0.552 1.00 96.31 80 GLN A N 1
ATOM 610 C CA . GLN A 1 80 ? -0.878 -7.672 -1.617 1.00 96.31 80 GLN A CA 1
ATOM 611 C C . GLN A 1 80 ? -1.573 -6.913 -2.747 1.00 96.31 80 GLN A C 1
ATOM 613 O O . GLN A 1 80 ? -1.238 -7.115 -3.908 1.00 96.31 80 GLN A O 1
ATOM 618 N N . LYS A 1 81 ? -2.492 -6.000 -2.408 1.00 96.38 81 LYS A N 1
ATOM 619 C CA . LYS A 1 81 ? -3.192 -5.163 -3.390 1.00 96.38 81 LYS A CA 1
ATOM 620 C C . LYS A 1 81 ? -2.226 -4.289 -4.181 1.00 96.38 81 LYS A C 1
ATOM 622 O O . LYS A 1 81 ? -2.332 -4.247 -5.401 1.00 96.38 81 LYS A O 1
ATOM 627 N N . ALA A 1 82 ? -1.299 -3.619 -3.493 1.00 94.81 82 ALA A N 1
ATOM 628 C CA . ALA A 1 82 ? -0.308 -2.760 -4.135 1.00 94.81 82 ALA A CA 1
ATOM 629 C C . ALA A 1 82 ? 0.581 -3.553 -5.103 1.00 94.81 82 ALA A C 1
ATOM 631 O O . ALA A 1 82 ? 0.798 -3.111 -6.224 1.00 94.81 82 ALA A O 1
ATOM 632 N N . TRP A 1 83 ? 1.022 -4.747 -4.702 1.00 93.56 83 TRP A N 1
ATOM 633 C CA . TRP A 1 83 ? 1.835 -5.620 -5.545 1.00 93.56 83 TRP A CA 1
ATOM 634 C C . TRP A 1 83 ? 1.076 -6.179 -6.754 1.00 93.56 83 TRP A C 1
ATOM 636 O O . TRP A 1 83 ? 1.650 -6.288 -7.824 1.00 93.56 83 TRP A O 1
ATOM 646 N N . THR A 1 84 ? -0.212 -6.511 -6.621 1.00 93.88 84 THR A N 1
ATOM 647 C CA . THR A 1 84 ? -1.010 -7.018 -7.757 1.00 93.88 84 THR A CA 1
ATOM 648 C C . THR A 1 84 ? -1.452 -5.944 -8.751 1.00 93.88 84 THR A C 1
ATOM 650 O O . THR A 1 84 ? -1.971 -6.283 -9.810 1.00 93.88 84 THR A O 1
ATOM 653 N N . ALA A 1 85 ? -1.353 -4.667 -8.380 1.00 90.94 85 ALA A N 1
ATOM 654 C CA . ALA A 1 85 ? -1.796 -3.551 -9.212 1.00 90.94 85 ALA A CA 1
ATOM 655 C C . ALA A 1 85 ? -0.707 -3.033 -10.166 1.00 90.94 85 ALA A C 1
ATOM 657 O O . ALA A 1 85 ? -1.036 -2.288 -11.090 1.00 90.94 85 ALA A O 1
ATOM 658 N N . VAL A 1 86 ? 0.554 -3.393 -9.909 1.00 83.25 86 VAL A N 1
ATOM 659 C CA . VAL A 1 86 ? 1.719 -3.085 -10.751 1.00 83.25 86 VAL A CA 1
ATOM 660 C C . VAL A 1 86 ? 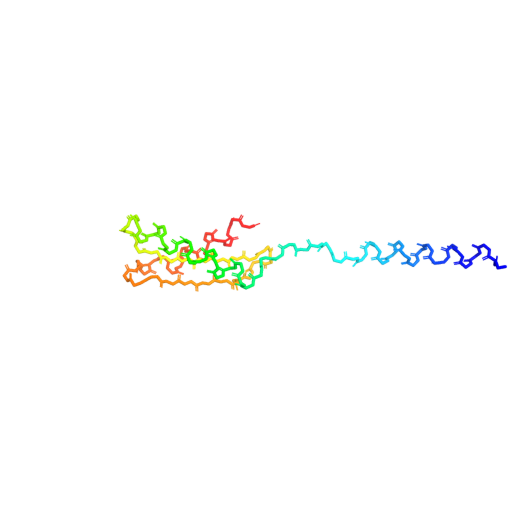1.997 -4.222 -11.725 1.00 83.25 86 VAL A C 1
ATOM 662 O O . VAL A 1 86 ? 2.416 -3.899 -12.856 1.00 83.25 86 VAL A O 1
#

Radius of gyration: 21.95 Å; chains: 1; bounding box: 54×22×57 Å

Foldseek 3Di:
DDVVVVVVVVVVVVVCVVPDPPPQPDQDLVNVVVVVVVVVVVCVVVVHWAKAWAAGPVLDTPDIDGDPPHDPVRVVVRSVVNSVVD

pLDDT: mean 87.62, std 12.62, range [53.28, 98.19]

Sequence (86 aa):
MSANEASLDNWINEAIATQLPELRMSLSLEDSELLAKLVREMAQSSNVSIVFSLVDACGQQRFFFSMDNALLVSHTLAPQKAWTAV

Organism: Escherichia coli (NCBI:txid562)